Protein AF-A0A383CVZ6-F1 (afdb_monomer)

Foldseek 3Di:
DDEDDDDDDCVVPNPVNCVVVVHDDDDPDPDPVVVCCCVPPDDPPYHD

Sequence (48 aa):
MAHWLMKSEPHAYSWEQLVEDGSTHWDGVRNYQARNLMRDDMSVGDLV

Organism: NCBI:txid408172

Structure (mmCIF, N/CA/C/O backbone):
data_AF-A0A383CVZ6-F1
#
_entry.id   AF-A0A383CVZ6-F1
#
loop_
_atom_site.group_PDB
_atom_site.id
_ato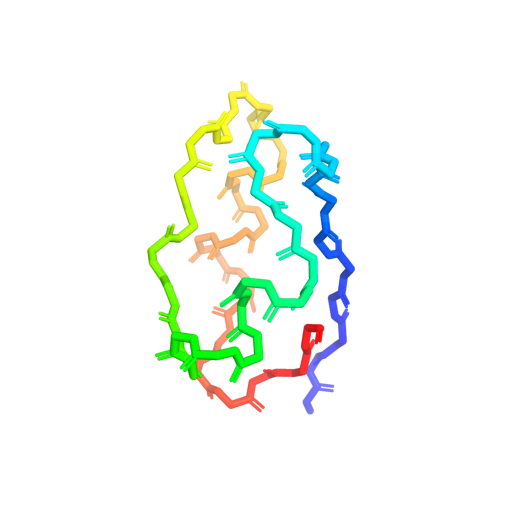m_site.type_symbol
_atom_site.label_atom_id
_atom_site.label_alt_id
_atom_site.label_comp_id
_atom_site.label_asym_id
_atom_site.label_entity_id
_atom_site.label_seq_id
_atom_site.pdbx_PDB_ins_code
_atom_site.Cartn_x
_atom_site.Cartn_y
_atom_site.Cartn_z
_atom_site.occupancy
_atom_site.B_iso_or_equiv
_atom_site.auth_seq_id
_atom_site.auth_comp_id
_atom_site.auth_asym_id
_atom_site.auth_atom_id
_atom_site.pdbx_PDB_model_num
ATOM 1 N N . MET A 1 1 ? -20.009 -1.568 1.914 1.00 82.06 1 MET A N 1
ATOM 2 C CA . MET A 1 1 ? -18.695 -1.655 1.256 1.00 82.06 1 MET A CA 1
ATOM 3 C C . MET A 1 1 ? -18.039 -0.311 1.436 1.00 82.06 1 MET A C 1
ATOM 5 O O . MET A 1 1 ? -18.638 0.684 1.035 1.00 82.06 1 MET A O 1
ATOM 9 N N . ALA A 1 2 ? -16.907 -0.277 2.127 1.00 93.25 2 ALA A N 1
ATOM 10 C CA . ALA A 1 2 ? -16.096 0.927 2.168 1.00 93.25 2 ALA A CA 1
ATOM 11 C C . ALA A 1 2 ? -15.382 1.100 0.817 1.00 93.25 2 ALA A C 1
ATOM 13 O O . ALA A 1 2 ? -15.237 0.147 0.046 1.00 93.25 2 ALA A O 1
ATOM 14 N N . HIS A 1 3 ? -14.987 2.336 0.529 1.00 96.44 3 HIS A N 1
ATOM 15 C CA . HIS A 1 3 ? -14.216 2.680 -0.657 1.00 96.44 3 HIS A CA 1
ATOM 16 C C . HIS A 1 3 ? -12.895 3.286 -0.214 1.00 96.44 3 HIS A C 1
ATOM 18 O O . HIS A 1 3 ? -12.868 4.164 0.653 1.00 96.44 3 HIS A O 1
ATOM 24 N N . TRP A 1 4 ? -11.821 2.833 -0.838 1.00 97.25 4 TRP A N 1
ATOM 25 C CA . TRP A 1 4 ? -10.462 3.236 -0.529 1.00 97.25 4 TRP A CA 1
ATOM 26 C C . TRP A 1 4 ? -9.804 3.822 -1.773 1.00 97.25 4 TRP A C 1
ATOM 28 O O . TRP A 1 4 ? -10.279 3.649 -2.889 1.00 97.25 4 TRP A O 1
ATOM 38 N N . LEU A 1 5 ? -8.716 4.557 -1.568 1.00 96.88 5 LEU A N 1
ATOM 39 C CA . LEU A 1 5 ? -7.856 5.023 -2.647 1.00 96.88 5 LEU A CA 1
ATOM 40 C C . LEU A 1 5 ? -6.419 4.728 -2.247 1.00 96.88 5 LEU A C 1
ATOM 42 O O . LEU A 1 5 ? -5.904 5.323 -1.294 1.00 96.88 5 LEU A O 1
ATOM 46 N N . MET A 1 6 ? -5.770 3.835 -2.986 1.00 96.06 6 MET A N 1
ATOM 47 C CA . MET A 1 6 ? -4.366 3.507 -2.773 1.00 96.06 6 MET A CA 1
ATOM 48 C C . MET A 1 6 ? -3.481 4.184 -3.816 1.00 96.06 6 MET A C 1
ATOM 50 O O . MET A 1 6 ? -3.854 4.354 -4.973 1.00 96.06 6 MET A O 1
ATOM 54 N N . LYS A 1 7 ? -2.313 4.648 -3.370 1.00 96.56 7 LYS A N 1
ATOM 55 C CA . LYS A 1 7 ? -1.369 5.404 -4.194 1.00 96.56 7 LYS A CA 1
ATOM 56 C C . LYS A 1 7 ? -0.118 4.574 -4.405 1.00 96.56 7 LYS A C 1
ATOM 58 O O . LYS A 1 7 ? 0.472 4.125 -3.427 1.00 96.56 7 LYS A O 1
ATOM 63 N N . SER A 1 8 ? 0.292 4.439 -5.657 1.00 97.00 8 SER A N 1
ATOM 64 C CA . SER A 1 8 ? 1.576 3.866 -6.038 1.00 97.00 8 SER A CA 1
ATOM 65 C C . SER A 1 8 ? 2.265 4.787 -7.033 1.00 97.00 8 SER A C 1
ATOM 67 O O . SER A 1 8 ? 1.610 5.456 -7.834 1.00 97.00 8 SER A O 1
ATOM 69 N N . GLU A 1 9 ? 3.588 4.821 -6.966 1.00 97.06 9 GLU A N 1
ATOM 70 C CA . GLU A 1 9 ? 4.407 5.484 -7.967 1.00 97.06 9 GLU A CA 1
ATOM 71 C C . GLU A 1 9 ? 4.511 4.579 -9.209 1.00 97.06 9 GLU A C 1
ATOM 73 O O . GLU A 1 9 ? 4.988 3.447 -9.080 1.00 97.06 9 GLU A O 1
ATOM 78 N N . PRO A 1 10 ? 4.136 5.037 -10.422 1.00 96.31 10 PRO A N 1
ATOM 79 C CA . PRO A 1 10 ? 4.078 4.171 -11.607 1.00 96.31 10 PRO A CA 1
ATOM 80 C C . PRO A 1 10 ? 5.407 3.510 -11.989 1.00 96.31 10 PRO A C 1
ATOM 82 O O . PRO A 1 10 ? 5.415 2.458 -12.612 1.00 96.31 10 PRO A O 1
ATOM 85 N N . HIS A 1 11 ? 6.535 4.122 -11.623 1.00 96.69 11 HIS A N 1
ATOM 86 C CA . HIS A 1 11 ? 7.866 3.572 -11.890 1.00 96.69 11 HIS A CA 1
ATOM 87 C C . HIS A 1 11 ? 8.275 2.462 -10.909 1.00 96.69 11 HIS A C 1
ATOM 89 O O . HIS A 1 11 ? 9.228 1.739 -11.186 1.00 96.69 11 HIS A O 1
ATOM 95 N N . ALA A 1 12 ? 7.600 2.353 -9.761 1.00 95.88 12 ALA A N 1
ATOM 96 C CA . ALA A 1 12 ? 7.824 1.295 -8.783 1.00 95.88 12 ALA A CA 1
ATOM 97 C C . ALA A 1 12 ? 6.824 0.149 -8.977 1.00 95.88 12 ALA A C 1
ATOM 99 O O . ALA A 1 12 ? 7.228 -1.010 -9.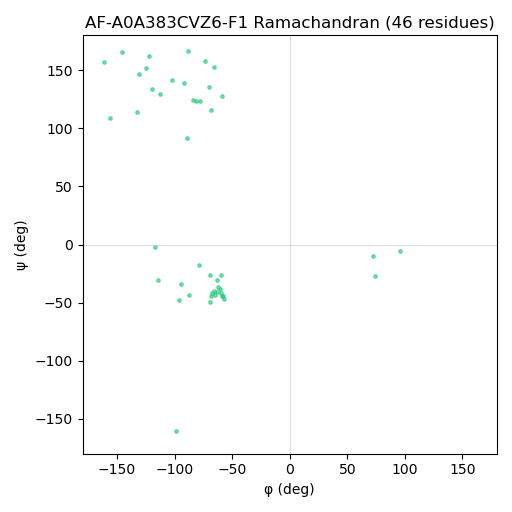013 1.00 95.88 12 ALA A O 1
ATOM 100 N N . TYR A 1 13 ? 5.536 0.480 -9.112 1.00 96.81 13 TYR A N 1
ATOM 101 C CA . TYR A 1 13 ? 4.475 -0.485 -9.392 1.00 96.81 13 TYR A CA 1
ATOM 102 C C . TYR A 1 13 ? 3.293 0.222 -10.065 1.00 96.81 13 TYR A C 1
ATOM 104 O O . TYR A 1 13 ? 2.606 1.032 -9.430 1.00 96.81 13 TYR A O 1
ATOM 112 N N . SER A 1 14 ? 3.088 -0.028 -11.360 1.00 97.25 14 SER A N 1
ATOM 113 C CA . SER A 1 14 ? 2.071 0.665 -12.156 1.00 97.25 14 SER A CA 1
ATOM 114 C C . SER A 1 14 ? 0.703 -0.018 -12.100 1.00 97.25 14 SER A C 1
ATOM 116 O O . SER A 1 14 ? 0.563 -1.166 -11.677 1.00 97.25 14 SER A O 1
ATOM 118 N N . TRP A 1 15 ? -0.328 0.698 -12.554 1.00 96.31 15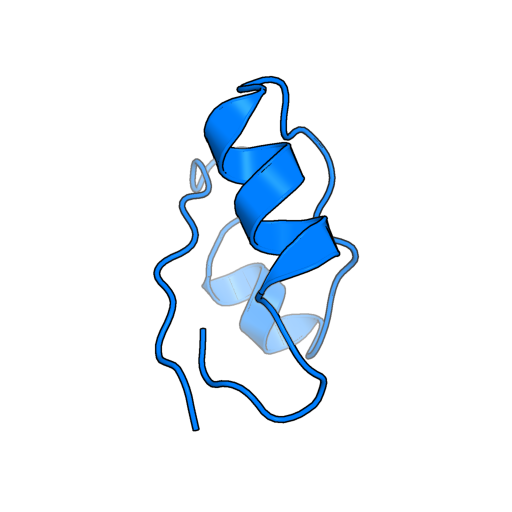 TRP A N 1
ATOM 119 C CA . TRP A 1 15 ? -1.671 0.137 -12.695 1.00 96.31 15 TRP A CA 1
ATOM 120 C C . TRP A 1 15 ? -1.710 -0.998 -13.724 1.00 96.31 15 TRP A C 1
ATOM 122 O O . TRP A 1 15 ? -2.342 -2.021 -13.486 1.00 96.31 15 TRP A O 1
ATOM 132 N N . GLU A 1 16 ? -1.013 -0.840 -14.850 1.00 98.06 16 GLU A N 1
ATOM 133 C CA . GLU A 1 16 ? -0.955 -1.850 -15.908 1.00 98.06 16 GLU A CA 1
ATOM 134 C C . GLU A 1 16 ? -0.381 -3.165 -15.381 1.00 98.06 16 GLU A C 1
ATOM 136 O O . GLU A 1 16 ? -0.932 -4.226 -15.665 1.00 98.06 16 GLU A O 1
ATOM 141 N N . GLN A 1 17 ? 0.665 -3.082 -14.554 1.00 98.00 17 GLN A N 1
ATOM 142 C CA . GLN A 1 17 ? 1.253 -4.252 -13.917 1.00 98.00 17 GLN A CA 1
ATOM 143 C C . GLN A 1 17 ? 0.271 -4.925 -12.949 1.00 98.00 17 GLN A C 1
ATOM 145 O O . GLN A 1 17 ? 0.122 -6.140 -12.988 1.00 98.00 17 GLN A O 1
ATOM 150 N N . LEU A 1 18 ? -0.461 -4.156 -12.135 1.00 97.38 18 LEU A N 1
ATOM 151 C CA . LEU A 1 18 ? -1.493 -4.719 -11.254 1.00 97.38 18 LEU A CA 1
ATOM 152 C C . LEU A 1 18 ? -2.604 -5.437 -12.034 1.00 97.38 18 LEU A C 1
ATOM 154 O O . LEU A 1 18 ? -3.095 -6.475 -11.593 1.00 97.38 18 LEU A O 1
ATOM 158 N N . VAL A 1 19 ? -3.005 -4.893 -13.186 1.00 97.50 19 VAL A N 1
ATOM 159 C CA . VAL A 1 19 ? -4.003 -5.524 -14.061 1.00 97.50 19 VAL A CA 1
ATOM 160 C C . VAL A 1 19 ? -3.475 -6.835 -14.648 1.00 97.50 19 VAL A C 1
ATOM 162 O O . VAL A 1 19 ? -4.233 -7.800 -14.726 1.00 97.50 1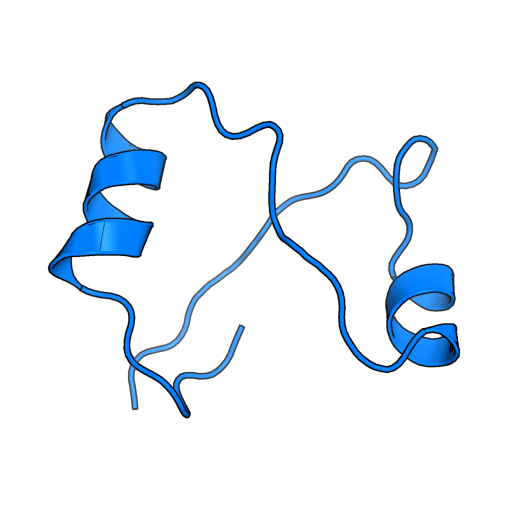9 VAL A O 1
ATOM 165 N N . GLU A 1 20 ? -2.200 -6.885 -15.039 1.00 98.19 20 GLU A N 1
ATOM 166 C CA . GLU A 1 20 ? -1.550 -8.099 -15.550 1.00 98.19 20 GLU A CA 1
ATOM 167 C C . GLU A 1 20 ? -1.376 -9.169 -14.457 1.00 98.19 20 GLU A C 1
ATOM 169 O O . GLU A 1 20 ? -1.714 -10.333 -14.679 1.00 98.19 20 GLU A O 1
ATOM 174 N N . ASP A 1 21 ? -0.925 -8.770 -13.264 1.00 97.94 21 ASP A N 1
ATOM 175 C CA . ASP A 1 21 ? -0.724 -9.656 -12.110 1.00 97.94 21 ASP A CA 1
ATOM 176 C C . ASP A 1 21 ? -2.060 -10.170 -11.531 1.00 97.94 21 ASP A C 1
ATOM 178 O O . ASP A 1 21 ? -2.122 -11.218 -10.880 1.00 97.94 21 ASP A O 1
ATOM 182 N N . GLY A 1 22 ? -3.144 -9.408 -11.715 1.00 97.69 22 GLY A N 1
ATOM 183 C CA . GLY A 1 22 ? -4.490 -9.672 -11.199 1.00 97.69 22 GLY A CA 1
ATOM 184 C C . GLY A 1 22 ? -4.657 -9.428 -9.693 1.00 97.69 22 GLY A C 1
ATOM 185 O O . GLY A 1 22 ? -5.755 -9.113 -9.234 1.00 97.69 22 GLY A O 1
ATOM 186 N N . SER A 1 23 ? -3.587 -9.555 -8.907 1.00 96.19 23 SER A N 1
ATOM 187 C CA . SER A 1 23 ? -3.542 -9.184 -7.492 1.00 96.19 23 SER A CA 1
ATOM 188 C C . SER A 1 23 ? -2.099 -9.020 -7.027 1.00 96.19 23 SER A C 1
ATOM 190 O O . SER A 1 23 ? -1.188 -9.614 -7.597 1.00 96.19 23 SER A O 1
ATOM 192 N N . THR A 1 24 ? -1.888 -8.258 -5.956 1.00 95.88 24 THR A N 1
ATOM 193 C CA . THR A 1 24 ? -0.554 -8.081 -5.379 1.00 95.88 24 THR A CA 1
ATOM 194 C C . THR A 1 24 ? -0.593 -7.947 -3.863 1.00 95.88 24 THR A C 1
ATOM 196 O O . THR A 1 24 ? -1.646 -7.704 -3.266 1.00 95.88 24 THR A O 1
ATOM 199 N N . HIS A 1 25 ? 0.574 -8.079 -3.235 1.00 95.56 25 HIS A N 1
ATOM 200 C CA . HIS A 1 25 ? 0.764 -7.705 -1.842 1.00 95.56 25 HIS A CA 1
ATOM 201 C C . HIS A 1 25 ? 1.049 -6.203 -1.741 1.00 95.56 25 HIS A C 1
ATOM 203 O O . HIS A 1 25 ? 1.997 -5.706 -2.341 1.00 95.56 25 HIS A O 1
ATOM 209 N N . TRP A 1 26 ? 0.247 -5.477 -0.958 1.00 96.06 26 TRP A N 1
ATOM 210 C CA . TRP A 1 26 ? 0.449 -4.042 -0.768 1.00 96.06 26 TRP A CA 1
ATOM 211 C C . TRP A 1 26 ? 1.388 -3.750 0.405 1.00 96.06 26 TRP A C 1
ATOM 213 O O . TRP A 1 26 ? 0.958 -3.647 1.558 1.00 96.06 26 TRP A O 1
ATOM 223 N N . ASP A 1 27 ? 2.680 -3.632 0.104 1.00 95.38 27 ASP A N 1
ATOM 224 C CA . ASP A 1 27 ? 3.719 -3.306 1.079 1.00 95.38 27 ASP A CA 1
ATOM 225 C C . ASP A 1 27 ? 4.116 -1.813 1.062 1.00 95.38 27 ASP A C 1
ATOM 227 O O . ASP A 1 27 ? 3.339 -0.939 0.686 1.00 95.38 27 ASP A O 1
ATOM 231 N N . GLY A 1 28 ? 5.293 -1.478 1.602 1.00 95.94 28 GLY A N 1
ATOM 232 C CA . GLY A 1 28 ? 5.845 -0.121 1.502 1.00 95.94 28 GLY A CA 1
ATOM 233 C C . GLY A 1 28 ? 5.169 0.964 2.352 1.00 95.94 28 GLY A C 1
ATOM 234 O O . GLY A 1 28 ? 5.737 2.040 2.527 1.00 95.94 28 GLY A O 1
ATOM 235 N N . VAL A 1 29 ? 4.016 0.702 2.974 1.00 97.19 29 VAL A N 1
ATOM 236 C CA . VAL A 1 29 ? 3.313 1.699 3.799 1.00 97.19 29 VAL A CA 1
ATOM 237 C C . VAL A 1 29 ? 4.108 2.002 5.072 1.00 97.19 29 VAL A C 1
ATOM 239 O O . VAL A 1 29 ? 4.332 1.138 5.923 1.00 97.19 29 VAL A O 1
ATOM 242 N N . ARG A 1 30 ? 4.577 3.250 5.198 1.00 97.06 30 ARG A N 1
ATOM 243 C CA . ARG A 1 30 ? 5.325 3.755 6.370 1.00 97.06 30 ARG A CA 1
ATOM 244 C C . ARG A 1 30 ? 4.614 4.888 7.107 1.00 97.06 30 ARG A C 1
ATOM 246 O O . ARG A 1 30 ? 5.092 5.345 8.141 1.00 97.06 30 ARG A O 1
ATOM 253 N N . ASN A 1 31 ? 3.457 5.324 6.613 1.00 98.06 31 ASN A N 1
ATOM 254 C CA . ASN A 1 31 ? 2.599 6.258 7.330 1.00 98.06 31 ASN A CA 1
ATOM 255 C C . ASN A 1 31 ? 1.760 5.496 8.371 1.00 98.06 31 ASN A C 1
ATOM 257 O O . ASN A 1 31 ? 1.024 4.571 8.028 1.00 98.06 31 ASN A O 1
ATOM 261 N N . TYR A 1 32 ? 1.862 5.891 9.643 1.00 98.00 32 TYR A N 1
ATOM 262 C CA . TYR A 1 32 ? 1.174 5.206 10.741 1.00 98.00 32 TYR A CA 1
ATOM 263 C C . TYR A 1 32 ? -0.353 5.241 10.626 1.00 98.00 32 TYR A C 1
ATOM 265 O O . TYR A 1 32 ? -1.000 4.255 10.967 1.00 98.00 32 TYR A O 1
ATOM 273 N N . GLN A 1 33 ? -0.924 6.345 10.142 1.00 98.06 33 GLN A N 1
ATOM 274 C CA . GLN A 1 33 ? -2.369 6.478 9.974 1.00 98.06 33 GLN A CA 1
ATOM 275 C C . GLN A 1 33 ? -2.870 5.561 8.858 1.00 98.06 33 GLN A C 1
ATOM 277 O O . GLN A 1 33 ? -3.786 4.783 9.095 1.00 98.06 33 GLN A O 1
ATOM 282 N N . ALA A 1 34 ? -2.228 5.586 7.686 1.00 97.69 34 ALA A N 1
ATOM 283 C CA . ALA A 1 34 ? -2.572 4.704 6.571 1.00 97.69 34 ALA A CA 1
ATOM 284 C C . ALA A 1 34 ? -2.472 3.227 6.974 1.00 97.69 34 ALA A C 1
ATOM 286 O O . ALA A 1 34 ? -3.392 2.456 6.727 1.00 97.69 34 ALA A O 1
ATOM 287 N N . ARG A 1 35 ? -1.403 2.849 7.688 1.00 97.88 35 ARG A N 1
ATOM 288 C CA . ARG A 1 35 ? -1.246 1.491 8.222 1.00 97.88 35 ARG A CA 1
ATOM 289 C C . ARG A 1 35 ? -2.394 1.104 9.158 1.00 97.88 35 ARG A C 1
ATOM 291 O O . ARG A 1 35 ? -2.872 -0.021 9.089 1.00 97.88 35 ARG A O 1
ATOM 298 N N . ASN A 1 36 ? -2.798 1.999 10.062 1.00 98.00 36 ASN A N 1
ATOM 299 C CA . ASN A 1 36 ? -3.884 1.708 10.996 1.00 98.00 36 A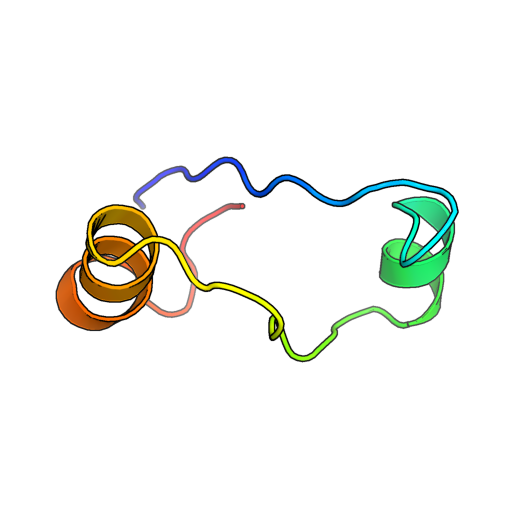SN A CA 1
ATOM 300 C C . ASN A 1 36 ? -5.229 1.587 10.258 1.00 98.00 36 ASN A C 1
ATOM 302 O O . ASN A 1 36 ? -5.940 0.629 10.518 1.00 98.00 36 ASN A O 1
ATOM 306 N N . LEU A 1 37 ? -5.521 2.456 9.279 1.00 97.19 37 LEU A N 1
ATOM 307 C CA . LEU A 1 37 ? -6.714 2.336 8.423 1.00 97.19 37 LEU A CA 1
ATOM 308 C C . LEU A 1 37 ? -6.761 0.978 7.702 1.00 97.19 37 LEU A C 1
ATOM 310 O O . LEU A 1 37 ? -7.773 0.285 7.743 1.00 97.19 37 LEU A O 1
ATOM 314 N N . MET A 1 38 ? -5.639 0.557 7.105 1.00 97.00 38 MET A N 1
ATOM 315 C CA . MET A 1 38 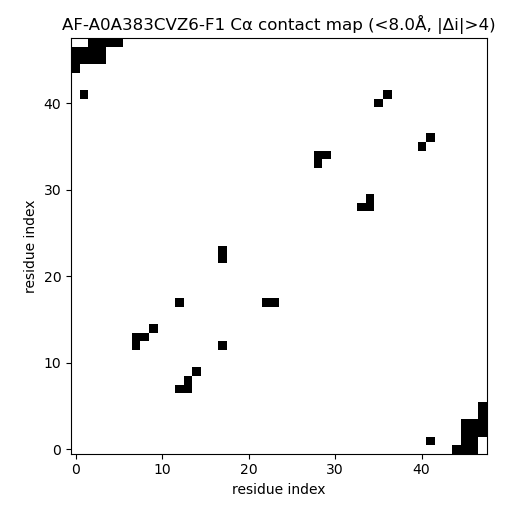? -5.541 -0.739 6.421 1.00 97.00 38 MET A CA 1
ATOM 316 C C . MET A 1 38 ? -5.742 -1.941 7.350 1.00 97.00 38 MET A C 1
ATOM 318 O O . MET A 1 38 ? -6.176 -2.995 6.901 1.00 97.00 38 MET A O 1
ATOM 322 N N . ARG A 1 39 ? -5.373 -1.814 8.627 1.00 96.81 39 ARG A N 1
ATOM 323 C CA . ARG A 1 39 ? -5.459 -2.901 9.607 1.00 96.81 39 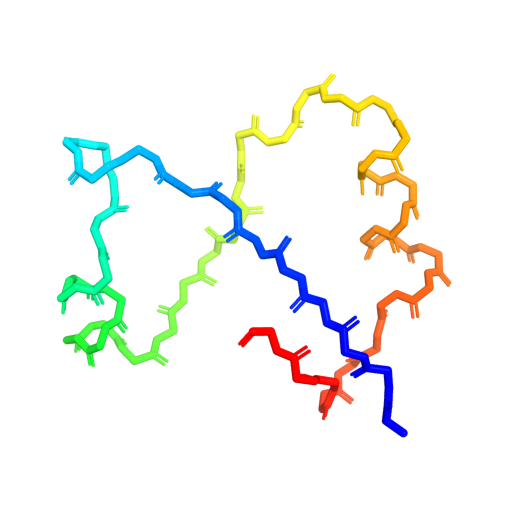ARG A CA 1
ATOM 324 C C . ARG A 1 39 ? -6.826 -2.966 10.285 1.00 96.81 39 ARG A C 1
ATOM 326 O O . ARG A 1 39 ? -7.320 -4.063 10.518 1.00 96.81 39 ARG A O 1
ATOM 333 N N . AS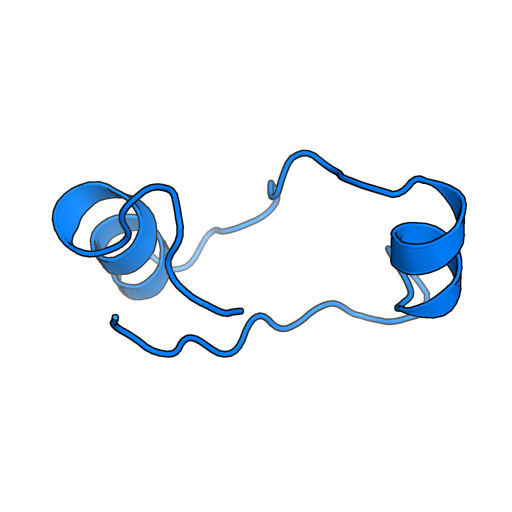P A 1 40 ? -7.356 -1.811 10.676 1.00 97.75 40 ASP A N 1
ATOM 334 C CA . ASP A 1 40 ? -8.498 -1.709 11.587 1.00 97.75 40 ASP A CA 1
ATOM 335 C C . ASP A 1 40 ? -9.829 -1.596 10.832 1.00 97.75 40 ASP A C 1
ATOM 337 O O . ASP A 1 40 ? -10.830 -2.137 11.300 1.00 97.75 40 ASP A O 1
ATOM 341 N N . ASP A 1 41 ? -9.833 -0.939 9.666 1.00 97.25 41 ASP A N 1
ATOM 342 C CA . ASP A 1 41 ? -11.069 -0.555 8.975 1.00 97.25 41 ASP A CA 1
ATOM 343 C C . ASP A 1 41 ? -11.272 -1.274 7.628 1.00 97.25 41 ASP A C 1
ATOM 345 O O . ASP A 1 41 ? -12.415 -1.519 7.235 1.00 97.25 41 ASP A O 1
ATOM 349 N N . MET A 1 42 ? -10.199 -1.629 6.908 1.00 97.56 42 MET A N 1
ATOM 350 C CA . MET A 1 42 ? -10.317 -2.355 5.634 1.00 97.56 42 MET A CA 1
ATOM 351 C C . MET A 1 42 ? -10.795 -3.794 5.844 1.00 97.56 42 MET A C 1
ATOM 353 O O . MET A 1 42 ? -10.275 -4.528 6.684 1.00 97.56 42 MET A O 1
ATOM 357 N N . SER A 1 43 ? -11.747 -4.226 5.016 1.00 97.19 43 SER A N 1
ATOM 358 C CA . SER A 1 43 ? -12.278 -5.591 5.017 1.00 97.19 43 SER A CA 1
ATOM 359 C C . SER A 1 43 ? -12.176 -6.249 3.640 1.00 97.19 43 SER A C 1
ATOM 361 O O . SER A 1 43 ? -12.218 -5.589 2.602 1.00 97.19 43 SER A O 1
ATOM 363 N N . VAL A 1 44 ? -12.070 -7.583 3.610 1.00 96.00 44 VAL A N 1
ATOM 364 C CA . VAL A 1 44 ? -12.100 -8.347 2.351 1.00 96.00 44 VAL A CA 1
ATOM 365 C C . VAL A 1 44 ? -13.417 -8.077 1.620 1.00 96.00 44 VAL A C 1
ATOM 367 O O . VAL A 1 44 ? -14.494 -8.242 2.191 1.00 96.00 44 VAL A O 1
ATOM 370 N N . GLY A 1 45 ? -13.314 -7.690 0.349 1.00 95.38 45 GLY A N 1
ATOM 371 C CA . GLY A 1 45 ? -14.455 -7.318 -0.490 1.00 95.38 45 GLY A CA 1
ATOM 372 C C . GLY A 1 45 ? -14.742 -5.816 -0.542 1.00 95.38 45 GLY A C 1
ATOM 373 O O . GLY A 1 45 ? -15.601 -5.414 -1.324 1.00 95.38 45 GLY A O 1
ATOM 374 N N . ASP A 1 46 ? -14.037 -4.985 0.231 1.00 96.75 46 ASP A N 1
ATOM 375 C CA . ASP A 1 46 ? -14.050 -3.539 0.003 1.00 96.75 46 ASP A CA 1
ATOM 376 C C . ASP A 1 46 ? -13.393 -3.178 -1.336 1.00 96.75 46 ASP A C 1
ATOM 378 O O . ASP A 1 46 ? -12.513 -3.886 -1.832 1.00 96.75 46 ASP A O 1
ATOM 382 N N . LEU A 1 47 ? -13.826 -2.054 -1.912 1.00 95.62 47 LEU A N 1
ATOM 383 C CA . LEU A 1 47 ? -13.307 -1.562 -3.186 1.00 95.62 47 LEU A CA 1
ATOM 384 C C . LEU A 1 47 ? -12.137 -0.604 -2.956 1.00 95.62 47 LEU A C 1
ATOM 386 O O . LEU A 1 47 ? -12.188 0.246 -2.063 1.00 95.62 47 LEU A O 1
ATOM 390 N N . VAL A 1 48 ? -11.111 -0.741 -3.793 1.00 92.81 48 VAL A N 1
ATOM 391 C CA . VAL A 1 48 ? 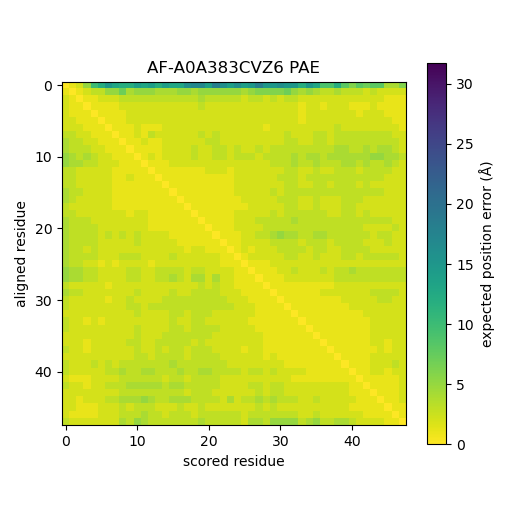-9.855 0.021 -3.779 1.00 92.81 48 VAL A CA 1
ATOM 392 C C . VAL A 1 48 ? -9.595 0.602 -5.161 1.00 92.81 48 VAL A C 1
ATOM 394 O O . VAL A 1 48 ? -9.915 -0.105 -6.142 1.00 92.81 48 VAL A O 1
#

Secondary structure (DSSP, 8-state):
--B------TTTS-HHHHHHHS---------HHHHHHHHHT--TT-B-

InterPro domains:
  IPR002740 EVE domain [PF01878] (2-48)
  IPR015947 PUA-like superfamily [SSF88697] (1-48)
  IPR052181 5-Hydroxymethylcytosine binding [PTHR14087] (2-47)

Radius of gyration: 11.55 Å; Cα contacts (8 Å, |Δi|>4): 26; chains: 1; bounding box: 27×16×28 Å

Mean predicted aligned error: 2.33 Å

Solvent-accessible surface area (backbone atoms only — not comparable to full-atom values): 3324 Å² total; per-residue (Å²): 124,62,79,54,85,81,87,68,56,63,92,82,53,33,71,69,54,46,64,72,63,71,64,80,84,91,69,93,78,79,52,69,66,62,48,46,46,60,67,76,69,59,56,95,86,46,50,103

pLDDT: mean 96.48, std 2.38, range [82.06, 98.19]